Protein AF-A0A7S2DP46-F1 (afdb_monomer_lite)

Sequence (167 aa):
AWYLGRAADLCGMLDPIMPDFCGFKPWGLHAGSLLRAPLMNPMEVLGEEALTPEDIADGAVEQHLDFIQRRRLALLYPIDSRGSTVRLFPREDLALPAETLSLQPDELLIFRHDVISFGYQPSSSSDLMLQTWILDQPQQLKLESLEGGQGALEALIGGAPIPRHKD

pLDDT: mean 85.49, std 12.77, range [54.69, 98.44]

Organism: NCBI:txid327968

Structure (mmCIF, N/CA/C/O backbone):
data_AF-A0A7S2DP46-F1
#
_entry.id   AF-A0A7S2DP46-F1
#
loop_
_atom_site.group_PDB
_atom_site.id
_atom_site.type_symbol
_atom_site.label_atom_id
_atom_site.label_alt_id
_atom_site.label_comp_id
_atom_site.label_asym_id
_atom_site.label_entity_id
_atom_site.label_seq_id
_atom_site.pdbx_PDB_ins_code
_atom_site.Cartn_x
_atom_site.Cartn_y
_atom_site.Cartn_z
_atom_site.occupancy
_atom_site.B_iso_or_equiv
_atom_site.auth_seq_id
_atom_site.auth_comp_id
_atom_site.auth_asym_id
_atom_site.auth_atom_id
_atom_site.pdbx_PDB_model_num
ATOM 1 N N . ALA A 1 1 ? -10.532 -3.332 -15.083 1.00 57.75 1 ALA A N 1
ATOM 2 C CA . ALA A 1 1 ? -11.638 -4.095 -14.460 1.00 57.75 1 ALA A CA 1
ATOM 3 C C . ALA A 1 1 ? -11.241 -5.540 -14.142 1.00 57.75 1 ALA A C 1
ATOM 5 O O . ALA A 1 1 ? -11.353 -5.932 -12.993 1.00 57.75 1 ALA A O 1
ATOM 6 N N . TRP A 1 2 ? -10.724 -6.316 -15.104 1.00 62.31 2 TRP A N 1
ATOM 7 C CA . TRP A 1 2 ? -10.412 -7.742 -14.901 1.00 62.31 2 TRP A CA 1
ATOM 8 C C . TRP A 1 2 ? -9.375 -8.040 -13.798 1.00 62.31 2 TRP A C 1
ATOM 10 O O . TRP A 1 2 ? -9.597 -8.923 -12.976 1.00 62.31 2 TRP A O 1
ATOM 20 N N . TYR A 1 3 ? -8.296 -7.254 -13.708 1.00 64.50 3 TYR A N 1
ATOM 21 C CA . TYR A 1 3 ? -7.257 -7.436 -12.682 1.00 64.50 3 TYR A CA 1
ATOM 22 C C . TYR A 1 3 ? -7.757 -7.239 -11.241 1.00 64.50 3 TYR A C 1
ATOM 24 O O . TYR A 1 3 ? -7.293 -7.922 -10.334 1.00 64.50 3 TYR A O 1
ATOM 32 N N . LEU A 1 4 ? -8.743 -6.358 -11.029 1.00 63.75 4 LEU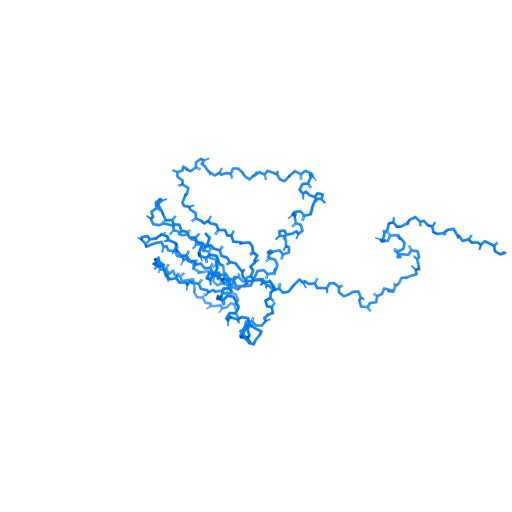 A N 1
ATOM 33 C CA . LEU A 1 4 ? -9.333 -6.131 -9.704 1.00 63.75 4 LEU A CA 1
ATOM 34 C C . LEU A 1 4 ? -10.159 -7.336 -9.235 1.00 63.75 4 LEU A C 1
ATOM 36 O O . LEU A 1 4 ? -10.117 -7.672 -8.060 1.00 63.75 4 LEU A O 1
ATOM 40 N N . GLY A 1 5 ? -10.858 -8.019 -10.151 1.00 71.12 5 GLY A N 1
ATOM 41 C CA . GLY A 1 5 ? -11.593 -9.246 -9.824 1.00 71.12 5 GLY A CA 1
ATOM 42 C C . GLY A 1 5 ? -10.662 -10.362 -9.347 1.00 71.12 5 GLY A C 1
ATOM 43 O O . GLY A 1 5 ? -10.921 -10.985 -8.327 1.00 71.12 5 GLY A O 1
ATOM 44 N N . ARG A 1 6 ? -9.512 -10.535 -10.010 1.00 72.62 6 ARG A N 1
ATOM 45 C CA . ARG A 1 6 ? -8.508 -11.530 -9.599 1.00 72.62 6 ARG A CA 1
ATOM 46 C C . ARG A 1 6 ? -7.862 -11.221 -8.254 1.00 72.62 6 ARG A C 1
ATOM 48 O O . ARG A 1 6 ? -7.578 -12.143 -7.496 1.00 72.62 6 ARG A O 1
ATOM 55 N N . ALA A 1 7 ? -7.634 -9.942 -7.953 1.00 71.31 7 ALA A N 1
ATOM 56 C CA . ALA A 1 7 ? -7.184 -9.550 -6.625 1.00 71.31 7 ALA A CA 1
ATOM 57 C C . ALA A 1 7 ? -8.223 -9.953 -5.562 1.00 71.31 7 ALA A C 1
ATOM 59 O O . ALA A 1 7 ? -7.832 -10.434 -4.502 1.00 71.31 7 ALA A O 1
ATOM 60 N N . ALA A 1 8 ? -9.522 -9.813 -5.852 1.00 76.44 8 ALA A N 1
ATOM 61 C CA . ALA A 1 8 ? -10.608 -10.177 -4.932 1.00 76.44 8 ALA A CA 1
ATOM 62 C C . ALA A 1 8 ? -10.675 -11.667 -4.676 1.00 76.44 8 ALA A C 1
ATOM 64 O O . ALA A 1 8 ? -10.762 -12.089 -3.522 1.00 76.44 8 ALA A O 1
ATOM 65 N N . ASP A 1 9 ? -10.569 -12.446 -5.746 1.00 84.38 9 ASP A N 1
ATOM 66 C CA . ASP A 1 9 ? -10.533 -13.898 -5.660 1.00 84.38 9 ASP A CA 1
ATOM 67 C C . ASP A 1 9 ? -9.346 -14.346 -4.803 1.00 84.38 9 ASP A C 1
ATOM 69 O O . ASP A 1 9 ? -9.509 -15.159 -3.897 1.00 84.38 9 ASP A O 1
ATOM 73 N N . LEU A 1 10 ? -8.166 -13.750 -5.012 1.00 82.44 10 LEU A N 1
ATOM 74 C CA . LEU A 1 10 ? -6.995 -14.044 -4.195 1.00 82.44 10 LEU A CA 1
ATOM 75 C C . LEU A 1 10 ? -7.197 -13.660 -2.725 1.00 82.44 10 LEU A C 1
ATOM 77 O O . LEU A 1 10 ? -6.877 -14.462 -1.852 1.00 82.44 10 LEU A O 1
ATOM 81 N N . CYS A 1 11 ? -7.728 -12.471 -2.428 1.00 82.19 11 CYS A N 1
ATOM 82 C CA . CYS A 1 11 ? -8.039 -12.079 -1.051 1.00 82.19 11 CYS A CA 1
ATOM 83 C C . CYS A 1 11 ? -8.987 -13.088 -0.392 1.00 82.19 11 CYS A C 1
ATOM 85 O O . CYS A 1 11 ? -8.736 -13.514 0.733 1.00 82.19 11 CYS A O 1
ATOM 87 N N . GLY A 1 12 ? -10.030 -13.521 -1.106 1.00 86.19 12 GLY A N 1
ATOM 88 C CA . GLY A 1 12 ? -10.956 -14.549 -0.630 1.00 86.19 12 GLY A CA 1
ATOM 89 C C . GLY A 1 12 ? -10.292 -15.913 -0.422 1.00 86.19 12 GLY A C 1
ATOM 90 O O . GLY A 1 12 ? -10.635 -16.625 0.519 1.00 86.19 12 GLY A O 1
ATOM 91 N N . MET A 1 13 ? -9.309 -16.271 -1.253 1.00 88.88 13 MET A N 1
ATOM 92 C CA . MET A 1 13 ? -8.516 -17.495 -1.082 1.00 88.88 13 MET A CA 1
ATOM 93 C C . MET A 1 13 ? -7.566 -17.425 0.120 1.00 88.88 13 MET A C 1
ATOM 95 O O . MET A 1 13 ? -7.304 -18.453 0.743 1.00 88.88 13 MET A O 1
ATOM 99 N N . LEU A 1 14 ? -7.037 -16.240 0.438 1.00 87.81 14 LEU A N 1
ATOM 100 C CA . LEU A 1 14 ? -6.121 -16.032 1.561 1.00 87.81 14 LEU A CA 1
ATOM 101 C C . LEU A 1 14 ? -6.856 -15.881 2.901 1.00 87.81 14 LEU A C 1
ATOM 103 O O . LEU A 1 14 ? -6.325 -16.313 3.921 1.00 87.81 14 LEU A O 1
ATOM 107 N N . ASP A 1 15 ? -8.074 -15.333 2.911 1.00 90.31 15 ASP A N 1
ATOM 108 C CA . ASP A 1 15 ? -8.877 -15.082 4.119 1.00 90.31 15 ASP A CA 1
ATOM 109 C C . ASP A 1 15 ? -8.826 -16.203 5.183 1.00 90.31 15 ASP A C 1
ATOM 111 O O . ASP A 1 15 ? -8.436 -15.919 6.320 1.00 90.31 15 ASP A O 1
ATOM 115 N N . PRO A 1 16 ? -9.089 -17.489 4.861 1.00 93.06 16 PRO A N 1
ATOM 116 C CA . PRO A 1 16 ? -9.124 -18.541 5.878 1.00 93.06 16 PRO A CA 1
ATOM 117 C C . PRO A 1 16 ? -7.771 -18.836 6.542 1.00 93.06 16 PRO A C 1
ATOM 119 O O . PRO A 1 16 ? -7.759 -19.382 7.641 1.00 93.06 16 PRO A O 1
ATOM 122 N N . ILE A 1 17 ? -6.642 -18.506 5.906 1.00 92.88 17 ILE A N 1
ATOM 123 C CA . ILE A 1 17 ? -5.298 -18.790 6.443 1.00 92.88 17 ILE A CA 1
ATOM 124 C C . ILE A 1 17 ? -4.652 -17.569 7.110 1.00 92.88 17 ILE A C 1
ATOM 126 O O . ILE A 1 17 ? -3.688 -17.704 7.863 1.00 92.88 17 ILE A O 1
ATOM 130 N N . MET A 1 18 ? -5.156 -16.363 6.847 1.00 92.19 18 MET A N 1
ATOM 131 C CA . MET A 1 18 ? -4.525 -15.123 7.305 1.00 92.19 18 MET A CA 1
ATOM 132 C C . MET A 1 18 ? -4.477 -14.950 8.829 1.00 92.19 18 MET A C 1
ATOM 134 O O . MET A 1 18 ? -3.420 -14.533 9.312 1.00 92.19 18 MET A O 1
ATOM 138 N N . PRO A 1 19 ? -5.522 -15.291 9.610 1.00 94.25 19 PRO A N 1
ATOM 139 C CA . PRO A 1 19 ? -5.457 -15.179 11.066 1.00 94.25 19 PRO A CA 1
ATOM 140 C C . PRO A 1 19 ? -4.307 -15.986 11.668 1.00 94.25 19 PRO A C 1
ATOM 142 O O . PRO A 1 19 ? -3.544 -15.454 12.473 1.00 94.25 19 PRO A O 1
ATOM 145 N N . ASP A 1 20 ? -4.134 -17.225 11.213 1.00 94.75 20 ASP A N 1
ATOM 146 C CA . ASP A 1 20 ? -3.152 -18.149 11.780 1.00 94.75 20 ASP A CA 1
ATOM 147 C C . ASP A 1 20 ? -1.723 -17.833 11.316 1.00 94.75 20 ASP A C 1
ATOM 149 O O . ASP A 1 20 ? -0.779 -17.928 12.099 1.00 94.75 20 ASP A O 1
ATOM 153 N N . PHE A 1 21 ? -1.546 -17.424 10.055 1.00 93.00 21 PHE A N 1
ATOM 154 C CA . PHE A 1 21 ? -0.215 -17.177 9.485 1.00 93.00 21 PHE A CA 1
ATOM 155 C C . PHE A 1 21 ? 0.268 -15.734 9.640 1.00 93.00 21 PHE A C 1
ATOM 157 O O . PHE A 1 21 ? 1.459 -15.494 9.838 1.00 93.00 21 PHE A O 1
ATOM 164 N N . CYS A 1 22 ? -0.627 -14.757 9.504 1.00 92.31 22 CYS A N 1
ATOM 165 C CA . CYS A 1 22 ? -0.274 -13.338 9.531 1.00 92.31 22 CYS A CA 1
ATOM 166 C C . CYS A 1 22 ? -0.614 -12.660 10.864 1.00 92.31 22 CYS A C 1
ATOM 168 O O . CYS A 1 22 ? -0.116 -11.560 11.116 1.00 92.31 22 CYS A O 1
ATOM 170 N N . GLY A 1 23 ? -1.414 -13.301 11.723 1.00 94.38 23 GLY A N 1
ATOM 171 C CA . GLY A 1 23 ? -1.773 -12.774 13.040 1.00 94.38 23 GLY A CA 1
ATOM 172 C C . GLY A 1 23 ? -2.781 -11.627 12.993 1.00 94.38 23 GLY A C 1
ATOM 173 O O . GLY A 1 23 ? -2.822 -10.819 13.917 1.00 94.38 23 GLY A O 1
ATOM 174 N N . PHE A 1 24 ? -3.564 -11.517 11.917 1.00 94.06 24 PHE A N 1
ATOM 175 C CA . PHE A 1 24 ? -4.614 -10.509 11.794 1.00 94.06 24 PHE A CA 1
ATOM 176 C C . PHE A 1 24 ? -5.808 -11.044 11.006 1.00 94.06 24 PHE A C 1
ATOM 178 O O . PHE A 1 24 ? -5.676 -11.988 10.224 1.00 94.06 24 PHE A O 1
ATOM 185 N N . LYS A 1 25 ? -6.978 -10.431 11.201 1.00 93.19 25 LYS A N 1
ATOM 186 C CA . LYS A 1 25 ? -8.205 -10.823 10.505 1.00 93.19 25 LYS A CA 1
ATOM 187 C C . LYS A 1 25 ? -8.501 -9.811 9.398 1.00 93.19 25 LYS A C 1
ATOM 189 O O . LYS A 1 25 ? -8.693 -8.634 9.707 1.00 93.19 25 LYS A O 1
ATOM 194 N N . PRO A 1 26 ? -8.542 -10.227 8.124 1.00 92.50 26 PRO A N 1
ATOM 195 C CA . PRO A 1 26 ? -8.758 -9.289 7.037 1.00 92.50 26 PRO A CA 1
ATOM 196 C C . PRO A 1 26 ? -10.157 -8.660 7.114 1.00 92.50 26 PRO A C 1
ATOM 198 O O . PRO A 1 26 ? -11.116 -9.250 7.625 1.00 92.50 26 PRO A O 1
ATOM 201 N N . TRP A 1 27 ? -10.271 -7.427 6.624 1.00 91.00 27 TRP A N 1
ATOM 202 C CA . TRP A 1 27 ? -11.516 -6.667 6.608 1.00 91.00 27 TRP A CA 1
ATOM 203 C C . TRP A 1 27 ? -11.875 -6.174 5.216 1.00 91.00 27 TRP A C 1
ATOM 205 O O . TRP A 1 27 ? -11.211 -5.298 4.658 1.00 91.00 27 TRP A O 1
ATOM 215 N N . GLY A 1 28 ? -12.999 -6.679 4.708 1.00 82.75 28 GLY A N 1
ATOM 216 C CA . GLY A 1 28 ? -13.459 -6.378 3.359 1.00 82.75 28 GLY A CA 1
ATOM 217 C C . GLY A 1 28 ? -12.585 -7.034 2.290 1.00 82.75 28 GLY A C 1
ATOM 218 O O . GLY A 1 28 ? -11.515 -7.568 2.567 1.00 82.75 28 GLY A O 1
ATOM 219 N N . LEU A 1 29 ? -13.074 -7.018 1.049 1.00 65.00 29 LEU A N 1
ATOM 220 C CA . LEU A 1 29 ? -12.374 -7.660 -0.064 1.00 65.00 29 LEU A CA 1
ATOM 221 C C . LEU A 1 29 ? -11.196 -6.810 -0.564 1.00 65.00 29 LEU A C 1
ATOM 223 O O . LEU A 1 29 ? -10.167 -7.382 -0.896 1.00 65.00 29 LEU A O 1
ATOM 227 N N . HIS A 1 30 ? -11.298 -5.471 -0.532 1.00 62.50 30 HIS A N 1
ATOM 228 C CA . HIS A 1 30 ? -10.219 -4.534 -0.882 1.00 62.50 30 HIS A CA 1
ATOM 229 C C . HIS A 1 30 ? -10.428 -3.163 -0.259 1.00 62.50 30 HIS A C 1
ATOM 231 O O . HIS A 1 30 ? -11.544 -2.644 -0.280 1.00 62.50 30 HIS A O 1
ATOM 237 N N . ALA A 1 31 ? -9.343 -2.512 0.151 1.00 63.53 31 ALA A N 1
ATOM 238 C CA . ALA A 1 31 ? -9.349 -1.070 0.342 1.00 63.53 31 ALA A CA 1
ATOM 239 C C . ALA A 1 31 ? -8.078 -0.451 -0.245 1.00 63.53 31 ALA A C 1
ATOM 241 O O . ALA A 1 31 ? -6.969 -0.924 -0.002 1.00 63.53 31 ALA A O 1
ATOM 242 N N . GLY A 1 32 ? -8.272 0.611 -1.031 1.00 75.44 32 GLY A N 1
ATOM 243 C CA . GLY A 1 32 ? -7.199 1.468 -1.531 1.00 75.44 32 GLY A CA 1
ATOM 244 C C . GLY A 1 32 ? -6.321 0.830 -2.603 1.00 75.44 32 GLY A C 1
ATOM 245 O O . GLY A 1 32 ? -5.128 0.693 -2.393 1.00 75.44 32 GLY A O 1
ATOM 246 N N . SER A 1 33 ? -6.860 0.449 -3.765 1.00 88.25 33 SER A N 1
ATOM 247 C CA . SER A 1 33 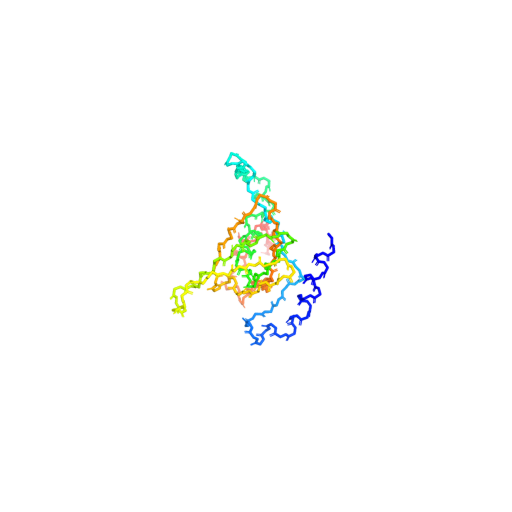? -5.979 0.072 -4.884 1.00 88.25 33 SER A CA 1
ATOM 248 C C . SER A 1 33 ? -5.403 1.322 -5.548 1.00 88.25 33 SER A C 1
ATOM 250 O O . SER A 1 33 ? -6.147 2.250 -5.855 1.00 88.25 33 SER A O 1
ATOM 252 N N . LEU A 1 34 ? -4.096 1.331 -5.794 1.00 92.00 34 LEU A N 1
ATOM 253 C CA . LEU A 1 34 ? -3.391 2.407 -6.482 1.00 92.00 34 LEU A CA 1
ATOM 254 C C . LEU A 1 34 ? -2.740 1.885 -7.755 1.00 92.00 34 LEU A C 1
ATOM 256 O O . LEU A 1 34 ? -2.216 0.772 -7.801 1.00 92.00 34 LEU A O 1
ATOM 260 N N . LEU A 1 35 ? -2.733 2.728 -8.779 1.00 92.75 35 LEU A N 1
ATOM 261 C CA . LEU A 1 35 ? -1.983 2.494 -10.000 1.00 92.75 35 LEU A CA 1
ATOM 262 C C . LEU A 1 35 ? -0.691 3.305 -9.931 1.00 92.75 35 LEU A C 1
ATOM 264 O O . LEU A 1 35 ? -0.734 4.525 -9.778 1.00 92.75 35 LEU A O 1
ATOM 268 N N . ARG A 1 36 ? 0.457 2.636 -10.026 1.00 92.81 36 ARG A N 1
ATOM 269 C CA . ARG A 1 36 ? 1.764 3.290 -10.116 1.00 92.81 36 ARG A CA 1
ATOM 270 C C . ARG A 1 36 ? 2.214 3.323 -11.563 1.00 92.81 36 ARG A C 1
ATOM 272 O O . ARG A 1 36 ? 2.359 2.271 -12.180 1.00 92.81 36 ARG A O 1
ATOM 279 N N . ALA A 1 37 ? 2.479 4.527 -12.050 1.00 92.56 37 ALA A N 1
ATOM 280 C CA . ALA A 1 37 ? 3.102 4.783 -13.336 1.00 92.56 37 ALA A CA 1
ATOM 281 C C . ALA A 1 37 ? 4.316 5.713 -13.134 1.00 92.56 37 ALA A C 1
ATOM 283 O O . ALA A 1 37 ? 4.312 6.529 -12.207 1.00 92.56 37 ALA A O 1
ATOM 284 N N . PRO A 1 38 ? 5.366 5.587 -13.959 1.00 90.62 38 PRO A N 1
ATOM 285 C CA . PRO A 1 38 ? 6.447 6.552 -14.048 1.00 90.62 38 PRO A CA 1
ATOM 286 C C . PRO A 1 38 ? 5.901 7.948 -14.326 1.00 90.62 38 PRO A C 1
ATOM 288 O O . PRO A 1 38 ? 4.970 8.116 -15.113 1.00 90.62 38 PRO A O 1
ATOM 291 N N . LEU A 1 39 ? 6.525 8.954 -13.720 1.00 86.12 39 LEU A N 1
ATOM 292 C CA . LEU A 1 39 ? 6.281 10.340 -14.100 1.00 86.12 39 LEU A CA 1
ATOM 293 C C . LEU A 1 39 ? 6.813 10.549 -15.522 1.00 86.12 39 LEU A C 1
ATOM 295 O O . LEU A 1 39 ? 7.975 10.233 -15.793 1.00 86.12 39 LEU A O 1
ATOM 299 N N . MET A 1 40 ? 5.984 11.080 -16.423 1.00 83.81 40 MET A N 1
ATOM 300 C CA . MET A 1 40 ? 6.421 11.398 -17.789 1.00 83.81 40 MET A CA 1
ATOM 301 C C . MET A 1 40 ? 7.240 12.689 -17.798 1.00 83.81 40 MET A C 1
ATOM 303 O O . MET A 1 40 ? 8.149 12.852 -18.614 1.00 83.81 40 MET A O 1
ATOM 307 N N . ASN A 1 41 ? 6.962 13.583 -16.849 1.00 81.44 41 ASN A N 1
ATOM 308 C CA . ASN A 1 41 ? 7.712 14.806 -16.624 1.00 81.44 41 ASN A CA 1
ATOM 309 C C . ASN A 1 41 ? 8.042 14.960 -15.124 1.00 81.44 41 ASN A C 1
ATOM 311 O O . ASN A 1 41 ? 7.147 14.853 -14.293 1.00 81.44 41 ASN A O 1
ATOM 315 N N . PRO A 1 42 ? 9.287 15.280 -14.729 1.00 73.06 42 PRO A N 1
ATOM 316 C CA . PRO A 1 42 ? 9.613 15.600 -13.335 1.00 73.06 42 PRO A CA 1
ATOM 317 C C . PRO A 1 42 ? 8.806 16.771 -12.752 1.00 73.06 42 PRO A C 1
ATOM 319 O O . PRO A 1 42 ? 8.702 16.894 -11.538 1.00 73.06 42 PRO A O 1
ATOM 322 N N . MET A 1 43 ? 8.238 17.635 -13.600 1.00 72.69 43 MET A N 1
ATOM 323 C CA . MET A 1 43 ? 7.309 18.690 -13.185 1.00 72.69 43 MET A CA 1
ATOM 324 C C . MET A 1 43 ? 5.856 18.217 -13.020 1.00 72.69 43 MET A C 1
ATOM 326 O O . MET A 1 43 ? 5.065 18.947 -12.435 1.00 72.69 43 MET A O 1
ATOM 330 N N . GLU A 1 44 ? 5.497 17.019 -13.495 1.00 69.69 44 GLU A N 1
ATOM 331 C CA . GLU A 1 44 ? 4.211 16.353 -13.209 1.00 69.69 44 GLU A CA 1
ATOM 332 C C . GLU A 1 44 ? 4.190 15.718 -11.817 1.00 69.69 44 GLU A C 1
ATOM 334 O O . GLU A 1 44 ? 3.349 14.861 -11.546 1.00 69.69 44 GLU A O 1
ATOM 339 N N . VAL A 1 45 ? 5.085 16.113 -10.904 1.00 66.62 45 VAL A N 1
ATOM 340 C CA . VAL A 1 45 ? 4.785 15.934 -9.485 1.00 66.62 45 VAL A CA 1
ATOM 341 C C . VAL A 1 45 ? 3.486 16.694 -9.265 1.00 66.62 45 VAL A C 1
ATOM 343 O O . VAL A 1 45 ? 3.495 17.919 -9.159 1.00 66.62 45 VAL A O 1
ATOM 346 N N . LEU A 1 46 ? 2.369 15.960 -9.322 1.00 61.53 46 LEU A N 1
ATOM 347 C CA . LEU A 1 46 ? 1.049 16.440 -8.969 1.00 61.53 46 LEU A CA 1
ATOM 348 C C . LEU A 1 46 ? 1.267 17.089 -7.615 1.00 61.53 46 LEU A C 1
ATOM 350 O O . LEU A 1 46 ? 1.648 16.402 -6.664 1.00 61.53 46 LEU A O 1
ATOM 354 N N . GLY A 1 47 ? 1.184 18.420 -7.581 1.00 61.91 47 GLY A N 1
ATOM 355 C CA . GLY A 1 47 ? 1.295 19.141 -6.328 1.00 61.91 47 GLY A CA 1
ATOM 356 C C . GLY A 1 47 ? 0.315 18.482 -5.378 1.00 61.91 47 GLY A C 1
ATOM 357 O O . GLY A 1 47 ? -0.797 18.163 -5.799 1.00 61.91 47 GLY A O 1
ATOM 358 N N . GLU A 1 48 ? 0.755 18.192 -4.156 1.00 71.94 48 GLU A N 1
ATOM 359 C CA . GLU A 1 48 ? -0.149 17.711 -3.120 1.00 71.94 48 GLU A CA 1
ATOM 360 C C . GLU A 1 48 ? -1.321 18.693 -3.084 1.00 71.94 48 GLU A C 1
ATOM 362 O O . GLU A 1 48 ? -1.147 19.857 -2.711 1.00 71.94 48 GLU A O 1
ATOM 367 N N . GLU A 1 49 ? -2.484 18.276 -3.593 1.00 80.75 49 GLU A N 1
ATOM 368 C CA . GLU A 1 49 ? -3.680 19.093 -3.488 1.00 80.75 49 GLU A CA 1
ATOM 369 C C . GLU A 1 49 ? -3.926 19.246 -1.994 1.00 80.75 49 GLU A C 1
ATOM 371 O O . GLU A 1 49 ? -4.092 18.264 -1.265 1.00 80.75 49 GLU A O 1
ATOM 376 N N . ALA A 1 50 ? -3.813 20.483 -1.515 1.00 86.62 50 ALA A N 1
ATOM 377 C CA . ALA A 1 50 ? -3.982 20.760 -0.106 1.00 86.62 50 ALA A CA 1
ATOM 378 C C . ALA A 1 50 ? -5.396 20.341 0.301 1.00 86.62 50 ALA A C 1
ATOM 380 O O . ALA A 1 50 ? -6.360 20.687 -0.383 1.00 86.62 50 ALA A O 1
ATOM 381 N N . LEU A 1 51 ? -5.503 19.631 1.426 1.00 90.69 51 LEU A N 1
ATOM 382 C CA . LEU A 1 51 ? -6.794 19.263 1.997 1.00 90.69 51 LEU A CA 1
ATOM 383 C C . LEU A 1 51 ? -7.656 20.513 2.160 1.00 90.69 51 LEU A C 1
ATOM 385 O O . LEU A 1 51 ? -7.236 21.505 2.771 1.00 90.69 51 LEU A O 1
ATOM 389 N N . THR A 1 52 ? -8.865 20.461 1.619 1.00 95.00 52 THR A N 1
ATOM 390 C CA . THR A 1 52 ? -9.843 21.524 1.803 1.00 95.00 52 THR A CA 1
ATOM 391 C C . THR A 1 52 ? -10.490 21.401 3.189 1.00 95.00 52 THR A C 1
ATOM 393 O O . THR A 1 52 ? -10.492 20.327 3.795 1.00 95.00 52 THR A O 1
ATOM 396 N N . PRO A 1 53 ? -11.076 22.483 3.732 1.00 95.31 53 PRO A N 1
ATOM 397 C CA . PRO A 1 53 ? -11.858 22.393 4.963 1.00 95.31 53 PRO A CA 1
ATOM 398 C C . PRO A 1 53 ? -13.031 21.403 4.875 1.00 95.31 53 PRO A C 1
ATOM 400 O O . PRO A 1 53 ? -13.429 20.858 5.900 1.00 95.31 53 PRO A O 1
ATOM 403 N N . GLU A 1 54 ? -13.570 21.177 3.672 1.00 96.56 54 GLU A N 1
ATOM 404 C CA . GLU A 1 54 ? -14.629 20.195 3.410 1.00 96.56 54 GLU A CA 1
ATOM 405 C C . GLU A 1 54 ? -14.096 18.766 3.563 1.00 96.56 54 GLU A C 1
ATOM 407 O O . GLU A 1 54 ? -14.673 17.999 4.324 1.00 96.56 54 GLU A O 1
ATOM 412 N N . ASP A 1 55 ? -12.922 18.452 2.999 1.00 94.44 55 ASP A N 1
ATOM 413 C CA . ASP A 1 55 ? -12.276 17.137 3.174 1.00 94.44 55 ASP A CA 1
ATOM 414 C C . ASP A 1 55 ? -12.015 16.815 4.652 1.00 94.44 55 ASP A C 1
ATOM 416 O O . ASP A 1 55 ? -12.151 15.674 5.099 1.00 94.44 55 ASP A O 1
ATOM 420 N N . ILE A 1 56 ? -11.625 17.832 5.428 1.00 94.25 56 ILE A N 1
ATOM 421 C CA . ILE A 1 56 ? -11.404 17.693 6.870 1.00 94.25 56 ILE A CA 1
ATOM 422 C C . ILE A 1 56 ? -12.735 17.439 7.586 1.00 94.25 56 ILE A C 1
ATOM 424 O O . ILE A 1 56 ? -12.802 16.559 8.441 1.00 94.25 56 ILE A O 1
ATOM 428 N N . ALA A 1 57 ? -13.793 18.178 7.242 1.00 94.00 57 ALA A N 1
ATOM 429 C CA . ALA A 1 57 ? -15.121 17.975 7.821 1.00 94.00 57 ALA A CA 1
ATOM 430 C C . ALA A 1 57 ? -15.700 16.587 7.486 1.00 94.00 57 ALA A C 1
ATOM 432 O O . ALA A 1 57 ? -16.349 15.977 8.336 1.00 94.00 57 ALA A O 1
ATOM 433 N N . ASP A 1 58 ? -15.396 16.068 6.295 1.00 95.50 58 ASP A N 1
ATOM 434 C CA . ASP A 1 58 ? -15.773 14.728 5.829 1.00 95.50 58 ASP A CA 1
ATOM 435 C C . ASP A 1 58 ? -14.884 13.608 6.407 1.00 95.50 58 ASP A C 1
ATOM 437 O O . ASP A 1 58 ? -15.104 12.414 6.163 1.00 95.50 58 ASP A O 1
ATOM 441 N N . GLY A 1 59 ? -13.881 13.969 7.210 1.00 93.50 59 GLY A N 1
ATOM 442 C CA . GLY A 1 59 ? -13.017 13.035 7.921 1.00 93.50 59 GLY A CA 1
ATOM 443 C C . GLY A 1 59 ? -11.977 12.343 7.037 1.00 93.50 59 GLY A C 1
ATOM 444 O O . GLY A 1 59 ? -11.585 11.205 7.313 1.00 93.50 59 GLY A O 1
ATOM 445 N N . ALA A 1 60 ? -11.537 12.973 5.942 1.00 91.38 60 ALA A N 1
ATOM 446 C CA . ALA A 1 60 ? -10.547 12.396 5.026 1.00 91.38 60 ALA A CA 1
ATOM 447 C C . ALA A 1 60 ? -9.218 12.063 5.732 1.00 91.38 60 ALA A C 1
ATOM 449 O O . ALA A 1 60 ? -8.565 11.065 5.411 1.00 91.38 60 ALA A O 1
ATOM 450 N N . VAL A 1 61 ? -8.835 12.867 6.730 1.00 90.88 61 VAL A N 1
ATOM 451 C CA . VAL A 1 61 ? -7.627 12.647 7.539 1.00 90.88 61 VAL A CA 1
ATOM 452 C C . VAL A 1 61 ? -7.766 11.375 8.371 1.00 90.88 61 VAL A C 1
ATOM 454 O O . VAL A 1 61 ? -6.878 10.523 8.353 1.00 90.88 61 VAL A O 1
ATOM 457 N N . GLU A 1 62 ? -8.888 11.211 9.064 1.00 92.06 62 GLU A N 1
ATOM 458 C CA . GLU A 1 62 ? -9.201 10.048 9.890 1.00 92.06 62 GLU A CA 1
ATOM 459 C C . GLU A 1 62 ? -9.250 8.780 9.041 1.00 92.06 62 GLU A C 1
ATOM 461 O O . GLU A 1 62 ? -8.653 7.771 9.414 1.00 92.06 62 GLU A O 1
ATOM 466 N N . GLN A 1 63 ? -9.886 8.843 7.868 1.00 90.69 63 GLN A N 1
ATOM 467 C CA . GLN A 1 63 ? -9.928 7.731 6.916 1.00 90.69 63 GLN A CA 1
ATOM 468 C C . GLN A 1 63 ? -8.522 7.344 6.433 1.00 90.69 63 GLN A C 1
ATOM 470 O O . GLN A 1 63 ? -8.192 6.158 6.351 1.00 90.69 63 GLN A O 1
ATOM 475 N N . HIS A 1 64 ? -7.666 8.329 6.144 1.00 90.19 64 HIS A N 1
ATOM 476 C CA . HIS A 1 64 ? -6.287 8.079 5.733 1.00 90.19 64 HIS A CA 1
ATOM 477 C C . HIS A 1 64 ? -5.441 7.469 6.861 1.00 90.19 64 HIS A C 1
ATOM 479 O O . HIS A 1 64 ? -4.693 6.513 6.633 1.00 90.19 64 HIS A O 1
ATOM 485 N N . LEU A 1 65 ? -5.573 7.985 8.085 1.00 91.06 65 LEU A N 1
ATOM 486 C CA . LEU A 1 65 ? -4.890 7.448 9.261 1.00 91.06 65 LEU A CA 1
ATOM 487 C C . LEU A 1 65 ? -5.354 6.022 9.576 1.00 91.06 65 LEU A C 1
ATOM 489 O O . LEU A 1 65 ? -4.510 5.155 9.812 1.00 91.06 65 LEU A O 1
ATOM 493 N N . ASP A 1 66 ? -6.660 5.757 9.519 1.00 91.50 66 ASP A N 1
ATOM 494 C CA . ASP A 1 66 ? -7.237 4.420 9.696 1.00 91.50 66 ASP A CA 1
ATOM 495 C C . ASP A 1 66 ? -6.674 3.440 8.655 1.00 91.50 66 ASP A C 1
ATOM 497 O O . ASP A 1 66 ? -6.191 2.358 9.000 1.00 91.50 66 ASP A O 1
ATOM 501 N N . PHE A 1 67 ? -6.606 3.856 7.387 1.00 92.19 67 PHE A N 1
ATOM 502 C CA . PHE A 1 67 ? -5.969 3.078 6.325 1.00 92.19 67 PHE A CA 1
ATOM 503 C C . PHE A 1 67 ? -4.488 2.776 6.619 1.00 92.19 67 PHE A C 1
ATOM 505 O O . PHE A 1 67 ? -4.059 1.622 6.502 1.00 92.19 67 PHE A O 1
ATOM 512 N N . ILE A 1 68 ? -3.696 3.776 7.030 1.00 92.19 68 ILE A N 1
ATOM 513 C CA . ILE A 1 68 ? -2.273 3.587 7.363 1.00 92.19 68 ILE A CA 1
ATOM 514 C C . ILE A 1 68 ? -2.095 2.601 8.519 1.00 92.19 68 ILE A C 1
ATOM 516 O O . ILE A 1 68 ? -1.185 1.771 8.468 1.00 92.19 68 ILE A O 1
ATOM 520 N N . GLN A 1 69 ? -2.932 2.688 9.552 1.00 92.94 69 GLN A N 1
ATOM 521 C CA . GLN A 1 69 ? -2.825 1.843 10.743 1.00 92.94 69 GLN A CA 1
ATOM 522 C C . GLN A 1 69 ? -3.243 0.395 10.475 1.00 92.94 69 GLN A C 1
ATOM 524 O O . GLN A 1 69 ? -2.714 -0.536 11.097 1.00 92.94 69 GLN A O 1
ATOM 529 N N . ARG A 1 70 ? -4.188 0.200 9.550 1.00 94.25 70 ARG A N 1
ATOM 530 C CA . ARG A 1 70 ? -4.801 -1.102 9.277 1.00 94.25 70 ARG A CA 1
ATOM 531 C C . ARG A 1 70 ? -4.194 -1.843 8.102 1.00 94.25 70 ARG A C 1
ATOM 533 O O . ARG A 1 70 ? -4.437 -3.038 7.993 1.00 94.25 70 ARG A O 1
ATOM 540 N N . ARG A 1 71 ? -3.423 -1.212 7.215 1.00 94.25 71 ARG A N 1
ATOM 541 C CA . ARG A 1 71 ? -2.780 -1.936 6.103 1.00 94.25 71 ARG A CA 1
ATOM 542 C C . ARG A 1 71 ? -1.754 -2.942 6.633 1.00 94.25 71 ARG A C 1
ATOM 544 O O . ARG A 1 71 ? -0.805 -2.568 7.320 1.00 94.25 71 ARG A O 1
ATOM 551 N N . ARG A 1 72 ? -1.949 -4.226 6.323 1.00 94.94 72 ARG A N 1
ATOM 552 C CA . ARG A 1 72 ? -1.093 -5.321 6.812 1.00 94.94 72 ARG A CA 1
ATOM 553 C C . ARG A 1 72 ? -0.327 -5.990 5.687 1.00 94.94 72 ARG A C 1
ATOM 555 O O . ARG A 1 72 ? 0.895 -6.037 5.743 1.00 94.94 72 ARG A O 1
ATOM 562 N N . LEU A 1 73 ? -1.013 -6.459 4.645 1.00 94.75 73 LEU A N 1
ATOM 563 C CA . LEU A 1 73 ? -0.363 -7.016 3.454 1.00 94.75 73 LEU A CA 1
ATOM 564 C C . LEU A 1 73 ? -0.390 -6.009 2.313 1.00 94.75 73 LEU A C 1
ATOM 566 O O . LEU A 1 73 ? -1.416 -5.372 2.085 1.00 94.75 73 LEU A O 1
ATOM 570 N N . ALA A 1 74 ? 0.722 -5.898 1.593 1.00 95.06 74 ALA A N 1
ATOM 571 C CA . ALA A 1 74 ? 0.795 -5.231 0.301 1.00 95.06 74 ALA A CA 1
ATOM 572 C C . ALA A 1 74 ? 0.927 -6.281 -0.802 1.00 95.06 74 ALA A C 1
ATOM 574 O O . ALA A 1 74 ? 1.686 -7.243 -0.671 1.00 95.06 74 ALA A O 1
ATOM 575 N N . LEU A 1 75 ? 0.174 -6.077 -1.877 1.00 94.62 75 LEU A N 1
ATOM 576 C CA . LEU A 1 75 ? 0.188 -6.888 -3.083 1.00 94.62 75 LEU A CA 1
ATOM 577 C C . LEU A 1 75 ? 0.606 -5.984 -4.241 1.00 94.62 75 LEU A C 1
ATOM 579 O O . LEU A 1 75 ? -0.046 -4.968 -4.503 1.00 94.62 75 LEU A O 1
ATOM 583 N N . LEU A 1 76 ? 1.690 -6.351 -4.915 1.00 95.19 76 LEU A N 1
ATOM 584 C CA . LEU A 1 76 ? 2.217 -5.649 -6.080 1.00 95.19 76 LEU A CA 1
ATOM 585 C C . LEU A 1 76 ? 2.116 -6.563 -7.298 1.00 95.19 76 LEU A C 1
ATOM 587 O O . LEU A 1 76 ? 2.682 -7.656 -7.304 1.00 95.19 76 LEU A O 1
ATOM 591 N N . TYR A 1 77 ? 1.391 -6.103 -8.313 1.00 94.12 77 TYR A N 1
ATOM 592 C CA . TYR A 1 77 ? 1.158 -6.827 -9.557 1.00 94.12 77 TYR A CA 1
ATOM 593 C C . TYR A 1 77 ? 1.565 -5.946 -10.749 1.00 94.12 77 TYR A C 1
ATOM 595 O O . TYR A 1 77 ? 0.869 -4.966 -11.049 1.00 94.12 77 TYR A O 1
ATOM 603 N N . PRO A 1 78 ? 2.693 -6.233 -11.420 1.00 94.88 78 PRO A N 1
ATOM 604 C CA . PRO A 1 78 ? 3.108 -5.515 -12.617 1.00 94.88 78 PRO A CA 1
ATOM 605 C C . PRO A 1 78 ? 2.155 -5.857 -13.766 1.00 94.88 78 PRO A C 1
ATOM 607 O O . PRO A 1 78 ? 2.061 -7.007 -14.187 1.00 94.88 78 PRO A O 1
ATOM 610 N N . ILE A 1 79 ? 1.438 -4.851 -14.266 1.00 93.94 79 ILE A N 1
ATOM 611 C CA . ILE A 1 79 ? 0.557 -4.984 -15.435 1.00 93.94 79 ILE A CA 1
ATOM 612 C C . ILE A 1 79 ? 1.396 -4.930 -16.714 1.00 93.94 79 ILE A C 1
ATOM 614 O O . ILE A 1 79 ? 1.197 -5.728 -17.625 1.00 93.94 79 ILE A O 1
ATOM 618 N N . ASP A 1 80 ? 2.327 -3.981 -16.772 1.00 92.50 80 ASP A N 1
ATOM 619 C CA . ASP A 1 80 ? 3.320 -3.850 -17.835 1.00 92.50 80 ASP A CA 1
ATOM 620 C C . ASP A 1 80 ? 4.653 -3.523 -17.161 1.00 92.50 80 ASP A C 1
ATOM 622 O O . ASP A 1 80 ? 4.740 -2.607 -16.351 1.00 92.50 80 ASP A O 1
ATOM 626 N N . SER A 1 81 ? 5.679 -4.326 -17.391 1.00 90.50 81 SER A N 1
ATOM 627 C CA . SER A 1 81 ? 6.989 -4.151 -16.763 1.00 90.50 81 SER A CA 1
ATOM 628 C C . SER A 1 81 ? 8.034 -4.773 -17.663 1.00 90.50 81 SER A C 1
ATOM 630 O O . SER A 1 81 ? 7.901 -5.926 -18.073 1.00 90.50 81 SER A O 1
ATOM 632 N N . ARG A 1 82 ? 9.104 -4.032 -17.954 1.00 88.25 82 ARG A N 1
ATOM 633 C CA . ARG A 1 82 ? 10.272 -4.554 -18.684 1.00 88.25 82 ARG A CA 1
ATOM 634 C C . ARG A 1 82 ? 11.492 -4.701 -17.782 1.00 88.25 82 ARG A C 1
ATOM 636 O O . ARG A 1 82 ? 12.612 -4.394 -18.182 1.00 88.25 82 ARG A O 1
ATOM 643 N N . GLY A 1 83 ? 11.259 -5.202 -16.570 1.00 87.19 83 GLY A N 1
ATOM 644 C CA . GLY A 1 83 ? 12.292 -5.368 -15.550 1.00 87.19 83 GLY A CA 1
ATOM 645 C C . GLY A 1 83 ? 12.278 -4.271 -14.491 1.00 87.19 83 GLY A C 1
ATOM 646 O O . GLY A 1 83 ? 13.340 -3.906 -13.986 1.00 87.19 83 GLY A O 1
ATOM 647 N N . SER A 1 84 ? 11.095 -3.756 -14.140 1.00 93.88 84 SER A N 1
ATOM 648 C CA . SER A 1 84 ? 10.951 -2.906 -12.957 1.00 93.88 84 SER A CA 1
ATOM 649 C C . SER A 1 84 ? 11.461 -3.633 -11.709 1.00 93.88 84 SER A C 1
ATOM 651 O O . SER A 1 84 ? 11.427 -4.868 -11.616 1.00 93.88 84 SER A O 1
ATOM 653 N N . THR A 1 85 ? 11.985 -2.867 -10.758 1.00 97.12 85 THR A N 1
ATOM 654 C CA . THR A 1 85 ? 12.531 -3.421 -9.521 1.00 97.12 85 THR A CA 1
ATOM 655 C C . THR A 1 85 ? 11.760 -2.927 -8.311 1.00 97.12 85 THR A C 1
ATOM 657 O O . THR A 1 85 ? 11.322 -1.776 -8.224 1.00 97.12 85 THR A O 1
ATOM 660 N N . VAL A 1 86 ? 11.591 -3.827 -7.349 1.00 97.62 86 VAL A N 1
ATOM 661 C CA . VAL A 1 86 ? 11.055 -3.527 -6.028 1.00 97.62 86 VAL A CA 1
ATOM 662 C C . VAL A 1 86 ? 12.143 -3.811 -5.013 1.00 97.62 86 VAL A C 1
ATOM 664 O O . VAL A 1 86 ? 12.624 -4.937 -4.894 1.00 97.62 86 VAL A O 1
ATOM 667 N N . ARG A 1 87 ? 12.527 -2.778 -4.270 1.00 98.25 87 ARG A N 1
ATOM 668 C CA . ARG A 1 87 ? 13.452 -2.904 -3.150 1.00 98.25 87 ARG A CA 1
ATOM 669 C C . ARG A 1 87 ? 12.664 -2.984 -1.855 1.00 98.25 87 ARG A C 1
ATOM 671 O O . ARG A 1 87 ? 11.882 -2.085 -1.561 1.00 98.25 87 ARG A O 1
ATOM 678 N N . LEU A 1 88 ? 12.869 -4.052 -1.100 1.00 98.44 88 LEU A N 1
ATOM 679 C CA . LEU A 1 88 ? 12.238 -4.316 0.184 1.00 98.44 88 LEU A CA 1
ATOM 680 C C . LEU A 1 88 ? 13.167 -3.875 1.316 1.00 98.44 88 LEU A C 1
ATOM 682 O O . LEU A 1 88 ? 14.363 -4.159 1.302 1.00 98.44 88 LEU A O 1
ATOM 686 N N . PHE A 1 89 ? 12.595 -3.195 2.302 1.00 98.19 89 PHE A N 1
ATOM 687 C CA . PHE A 1 89 ? 13.268 -2.664 3.481 1.00 98.19 89 PHE A CA 1
ATOM 688 C C . PHE A 1 89 ? 12.571 -3.216 4.730 1.00 98.19 89 PHE A C 1
ATOM 690 O O . PHE A 1 89 ? 11.580 -2.633 5.188 1.00 98.19 89 PHE A O 1
ATOM 697 N N . PRO A 1 90 ? 13.025 -4.363 5.263 1.00 98.00 90 PRO A N 1
ATOM 698 C CA . PRO A 1 90 ? 12.546 -4.864 6.546 1.00 98.00 90 PRO A CA 1
ATOM 699 C C . PRO A 1 90 ? 12.775 -3.834 7.655 1.00 98.00 90 PRO A C 1
ATOM 701 O O . PRO A 1 90 ? 13.740 -3.069 7.606 1.00 98.00 90 PRO A O 1
ATOM 704 N N . ARG A 1 91 ? 11.905 -3.817 8.667 1.00 96.12 91 ARG A N 1
ATOM 705 C CA . ARG A 1 91 ? 12.155 -3.033 9.882 1.00 96.12 91 ARG A CA 1
ATOM 706 C C . ARG A 1 91 ? 13.475 -3.451 10.537 1.00 96.12 91 ARG A C 1
ATOM 708 O O . ARG A 1 91 ? 13.861 -4.619 10.499 1.00 96.12 91 ARG A O 1
ATOM 715 N N . GLU A 1 92 ? 14.130 -2.492 11.187 1.00 94.88 92 GLU A N 1
ATOM 716 C CA . GLU A 1 92 ? 15.447 -2.678 11.812 1.00 94.88 92 GLU A CA 1
ATOM 717 C C . GLU A 1 92 ? 15.459 -3.781 12.885 1.00 94.88 92 GLU A C 1
ATOM 719 O O . GLU A 1 92 ? 16.459 -4.480 13.041 1.00 94.88 92 GLU A O 1
ATOM 724 N N . ASP A 1 93 ? 14.337 -3.994 13.580 1.00 96.06 93 ASP A N 1
ATOM 725 C CA . ASP A 1 93 ? 14.189 -5.004 14.634 1.00 96.06 93 ASP A CA 1
ATOM 726 C C . ASP A 1 93 ? 14.170 -6.452 14.122 1.00 96.06 93 ASP A C 1
ATOM 728 O O . ASP A 1 93 ? 14.380 -7.377 14.904 1.00 96.06 93 ASP A O 1
ATOM 732 N N . LEU A 1 94 ? 13.973 -6.668 12.818 1.00 94.38 94 LEU A N 1
ATOM 733 C CA . LEU A 1 94 ? 13.997 -8.004 12.218 1.00 94.38 94 LEU A CA 1
ATOM 734 C C . LEU A 1 94 ? 15.410 -8.496 11.882 1.00 94.38 94 LEU A C 1
ATOM 736 O O . LEU A 1 94 ? 15.575 -9.680 11.593 1.00 94.38 94 LEU A O 1
ATOM 740 N N . ALA A 1 95 ? 16.418 -7.613 11.889 1.00 95.00 95 ALA A N 1
ATOM 741 C CA . ALA A 1 95 ? 17.795 -7.925 11.490 1.00 95.00 95 ALA A CA 1
ATOM 742 C C . ALA A 1 95 ? 17.914 -8.622 10.111 1.00 95.00 95 ALA A C 1
ATOM 744 O O . ALA A 1 95 ? 18.845 -9.391 9.867 1.00 95.00 95 ALA A O 1
ATOM 745 N N . LEU A 1 96 ? 16.971 -8.351 9.202 1.00 95.94 96 LEU A N 1
ATOM 746 C CA . LEU A 1 96 ? 16.976 -8.852 7.828 1.00 95.94 96 LEU A CA 1
ATOM 747 C C . LEU A 1 96 ? 17.588 -7.805 6.883 1.00 95.94 96 LEU A C 1
ATOM 749 O O . LEU A 1 96 ? 17.315 -6.612 7.043 1.00 95.94 96 LEU A O 1
ATOM 753 N N . PRO A 1 97 ? 18.392 -8.215 5.887 1.00 96.81 97 PRO A N 1
ATOM 754 C CA . PRO A 1 97 ? 18.934 -7.286 4.906 1.00 96.81 97 PRO A CA 1
ATOM 755 C C . PRO A 1 97 ? 17.834 -6.746 3.983 1.00 96.81 97 PRO A C 1
ATOM 757 O O . PRO A 1 97 ? 16.807 -7.385 3.753 1.00 96.81 97 PRO A O 1
ATOM 760 N N . ALA A 1 98 ? 18.073 -5.560 3.422 1.00 97.62 98 ALA A N 1
ATOM 761 C CA . ALA A 1 98 ? 17.258 -5.058 2.325 1.00 97.62 98 ALA A CA 1
ATOM 762 C C . ALA A 1 98 ? 17.524 -5.886 1.061 1.00 97.62 98 ALA A C 1
ATOM 764 O O . ALA A 1 98 ? 18.679 -6.107 0.703 1.00 97.62 98 ALA A O 1
ATOM 765 N N . GLU A 1 99 ? 16.464 -6.265 0.355 1.00 97.69 99 GLU A N 1
ATOM 766 C CA . GLU A 1 99 ? 16.532 -7.116 -0.836 1.00 97.69 99 GLU A CA 1
ATOM 767 C C . GLU A 1 99 ? 15.941 -6.401 -2.046 1.00 97.69 99 G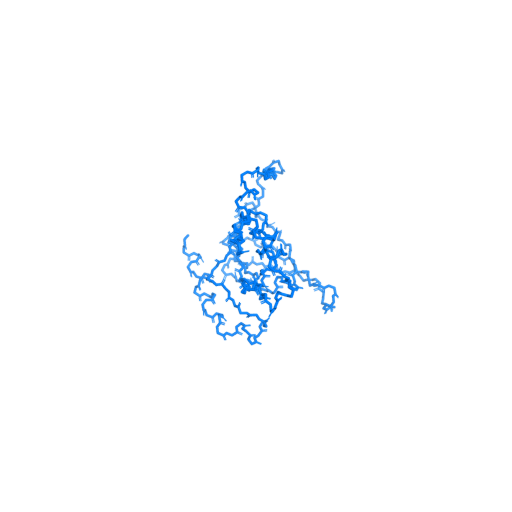LU A C 1
ATOM 769 O O . GLU A 1 99 ? 15.046 -5.568 -1.908 1.00 97.69 99 GLU A O 1
ATOM 774 N N . THR A 1 100 ? 16.446 -6.697 -3.242 1.00 98.06 100 THR A N 1
ATOM 775 C CA . THR A 1 100 ? 15.924 -6.124 -4.493 1.00 98.06 100 THR A CA 1
ATOM 776 C C . THR A 1 100 ? 15.435 -7.236 -5.398 1.00 98.06 100 THR A C 1
ATOM 778 O O . THR A 1 100 ? 16.192 -8.127 -5.767 1.00 98.06 100 THR A O 1
ATOM 781 N N . LEU A 1 101 ? 14.166 -7.155 -5.773 1.00 97.19 101 LEU A N 1
ATOM 782 C CA . LEU A 1 101 ? 13.496 -8.109 -6.642 1.00 97.19 101 LEU A CA 1
ATOM 783 C C . LEU A 1 101 ? 13.236 -7.443 -7.991 1.00 97.19 101 LEU A C 1
ATOM 785 O O . LEU A 1 101 ? 12.813 -6.288 -8.037 1.00 97.19 101 LEU A O 1
ATOM 789 N N . SER A 1 102 ? 13.478 -8.160 -9.086 1.00 96.38 102 SER A N 1
ATOM 790 C CA . SER A 1 102 ? 12.969 -7.762 -10.400 1.00 96.38 102 SER A CA 1
ATOM 791 C C . SER A 1 102 ? 11.611 -8.416 -10.587 1.00 96.38 102 SER A C 1
ATOM 793 O O . SER A 1 102 ? 11.510 -9.626 -10.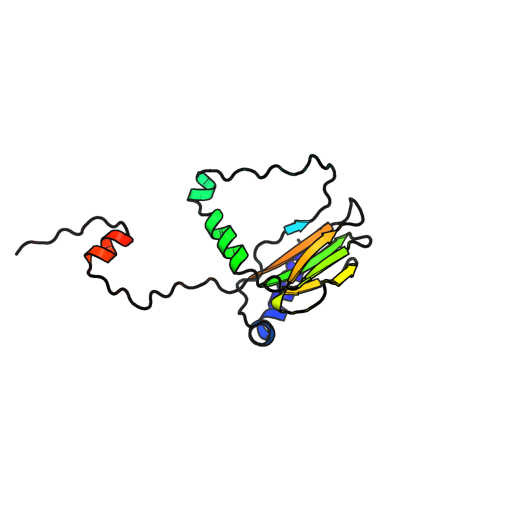403 1.00 96.38 102 SER A O 1
ATOM 795 N N . LEU A 1 103 ? 10.592 -7.621 -10.911 1.00 94.69 103 LEU A N 1
ATOM 796 C CA . LEU A 1 103 ? 9.240 -8.123 -11.130 1.00 94.69 103 LEU A CA 1
ATOM 797 C C . LEU A 1 103 ? 8.905 -8.127 -12.620 1.00 94.69 103 LEU A C 1
ATOM 799 O O . LEU A 1 103 ? 8.991 -7.098 -13.307 1.00 94.69 103 LEU A O 1
ATOM 803 N N . GLN A 1 104 ? 8.496 -9.291 -13.105 1.00 93.50 104 GLN A N 1
ATOM 804 C CA . GLN A 1 104 ? 8.010 -9.498 -14.463 1.00 93.50 104 GLN A CA 1
ATOM 805 C C . GLN A 1 104 ? 6.480 -9.378 -14.518 1.00 93.50 104 GLN A C 1
ATOM 807 O O . GLN A 1 104 ? 5.804 -9.554 -13.501 1.00 93.50 104 GLN A O 1
ATOM 812 N N . PRO A 1 105 ? 5.903 -9.073 -15.693 1.00 92.75 105 PRO A N 1
ATOM 813 C CA . PRO A 1 105 ? 4.461 -9.148 -15.884 1.00 92.75 105 PRO A CA 1
ATOM 814 C C . PRO A 1 105 ? 3.916 -10.513 -15.454 1.00 92.75 105 PRO A C 1
ATOM 816 O O . PRO A 1 105 ? 4.592 -11.530 -15.603 1.00 92.75 105 PRO A O 1
ATOM 819 N N . ASP A 1 106 ? 2.694 -10.519 -14.926 1.00 88.12 106 ASP A N 1
ATOM 820 C CA . ASP A 1 106 ? 2.014 -11.704 -14.383 1.00 88.12 106 ASP A CA 1
ATOM 821 C C . ASP A 1 106 ? 2.618 -12.314 -13.107 1.00 88.12 106 ASP A C 1
ATOM 823 O O . ASP A 1 106 ? 2.071 -13.285 -12.576 1.00 88.12 106 ASP A O 1
ATOM 827 N N . GLU A 1 107 ? 3.672 -11.721 -12.546 1.00 92.62 107 GLU A N 1
ATOM 828 C CA . GLU A 1 107 ? 4.132 -12.055 -11.201 1.00 92.62 107 GLU A CA 1
ATOM 829 C C . GLU A 1 107 ? 3.340 -11.289 -10.141 1.00 92.62 107 GLU A C 1
ATOM 831 O O . GLU A 1 107 ? 2.906 -10.152 -10.330 1.00 92.62 107 GLU A O 1
ATOM 836 N N . LEU A 1 108 ? 3.163 -11.918 -8.983 1.00 93.00 108 LEU A N 1
ATOM 837 C CA . LEU A 1 108 ? 2.540 -11.289 -7.832 1.00 93.00 108 LEU A CA 1
ATOM 838 C C . LEU A 1 108 ? 3.503 -11.320 -6.653 1.00 93.00 108 LEU A C 1
ATOM 840 O O . LEU A 1 108 ? 3.852 -12.390 -6.153 1.00 93.00 108 LEU A O 1
ATOM 844 N N . LEU A 1 109 ? 3.873 -10.138 -6.174 1.00 95.50 109 LEU A N 1
ATOM 845 C CA . LEU A 1 109 ? 4.651 -9.986 -4.955 1.00 95.50 109 LEU A CA 1
ATOM 846 C C . LEU A 1 109 ? 3.716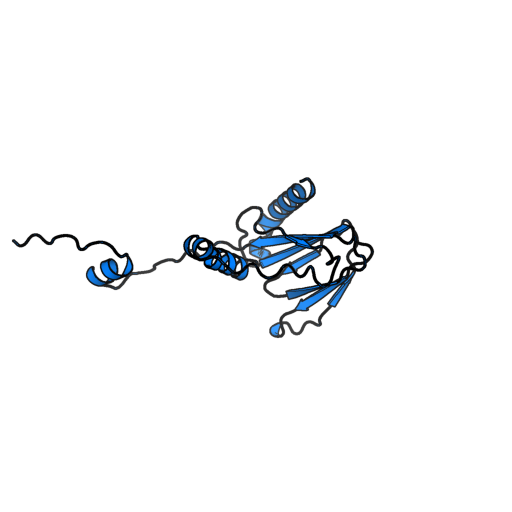 -9.660 -3.787 1.00 95.50 109 LEU A C 1
ATOM 848 O O . LEU A 1 109 ? 2.990 -8.667 -3.826 1.00 95.50 109 LEU A O 1
ATOM 852 N N . ILE A 1 110 ? 3.763 -10.485 -2.740 1.00 94.75 110 ILE A N 1
ATOM 853 C CA . ILE A 1 110 ? 2.995 -10.306 -1.503 1.00 94.75 110 ILE A CA 1
ATOM 854 C C . ILE A 1 110 ? 3.963 -10.226 -0.327 1.00 94.75 110 ILE A C 1
ATOM 856 O O . ILE A 1 110 ? 4.839 -11.079 -0.183 1.00 94.75 110 ILE A O 1
ATOM 860 N N . PHE A 1 111 ? 3.799 -9.225 0.533 1.00 96.12 111 PHE A N 1
ATOM 861 C CA . PHE A 1 111 ? 4.588 -9.091 1.758 1.00 96.12 111 PHE A CA 1
ATOM 862 C C . PHE A 1 111 ? 3.821 -8.340 2.848 1.00 96.12 111 PHE A C 1
ATOM 864 O O . PHE A 1 111 ? 2.838 -7.641 2.588 1.00 96.12 111 PHE A O 1
ATOM 871 N N . ARG A 1 112 ? 4.295 -8.473 4.091 1.00 95.88 112 ARG A N 1
ATOM 872 C CA . ARG A 1 112 ? 3.788 -7.732 5.250 1.00 95.88 112 ARG A CA 1
ATOM 873 C C . ARG A 1 112 ? 4.262 -6.283 5.222 1.00 95.88 112 ARG A C 1
ATOM 875 O O . ARG A 1 112 ? 5.378 -5.986 5.629 1.00 95.88 112 ARG A O 1
ATOM 882 N N . HIS A 1 113 ? 3.399 -5.386 4.757 1.00 95.62 113 HIS A N 1
ATOM 883 C CA . HIS A 1 113 ? 3.643 -3.942 4.679 1.00 95.62 113 HIS A CA 1
ATOM 884 C C . HIS A 1 113 ? 3.886 -3.309 6.054 1.00 95.62 113 HIS A C 1
ATOM 886 O O . HIS A 1 113 ? 4.582 -2.306 6.172 1.00 95.62 113 HIS A O 1
ATOM 892 N N . ASP A 1 114 ? 3.317 -3.890 7.108 1.00 95.12 114 ASP A N 1
ATOM 893 C CA . ASP A 1 114 ? 3.490 -3.414 8.480 1.00 95.12 114 ASP A CA 1
ATOM 894 C C . ASP A 1 114 ? 4.865 -3.754 9.085 1.00 95.12 114 ASP A C 1
ATOM 896 O O . ASP A 1 114 ? 5.260 -3.154 10.088 1.00 95.12 114 ASP A O 1
ATOM 900 N N . VAL A 1 115 ? 5.614 -4.676 8.465 1.00 96.69 115 VAL A N 1
ATOM 901 C CA . VAL A 1 115 ? 6.971 -5.050 8.902 1.00 96.69 115 VAL A CA 1
ATOM 902 C C . VAL A 1 115 ? 8.056 -4.867 7.837 1.00 96.69 115 VAL A C 1
ATOM 904 O O . VAL A 1 115 ? 9.241 -4.872 8.164 1.00 96.69 115 VAL A O 1
ATOM 907 N N . ILE A 1 116 ? 7.670 -4.676 6.576 1.00 97.69 116 ILE A N 1
ATOM 908 C CA . ILE A 1 116 ? 8.556 -4.452 5.434 1.00 97.69 116 ILE A CA 1
ATOM 909 C C . ILE A 1 116 ? 8.022 -3.255 4.647 1.00 97.69 116 ILE A C 1
ATOM 911 O O . ILE A 1 116 ? 6.920 -3.289 4.102 1.00 97.69 116 ILE A O 1
ATOM 915 N N . SER A 1 117 ? 8.828 -2.200 4.559 1.00 97.06 117 SER A N 1
ATOM 916 C CA . SER A 1 117 ? 8.596 -1.088 3.632 1.00 97.06 117 SER A CA 1
ATOM 917 C C . SER A 1 117 ? 9.168 -1.418 2.256 1.00 97.06 117 SER A C 1
ATOM 919 O O . SER A 1 117 ? 9.968 -2.340 2.114 1.00 97.06 117 SER A O 1
ATOM 921 N N . PHE A 1 118 ? 8.791 -0.669 1.222 1.00 97.62 118 PHE A N 1
ATOM 922 C CA . PHE A 1 118 ? 9.321 -0.909 -0.117 1.00 97.62 118 PHE A CA 1
ATOM 923 C C . PHE A 1 118 ? 9.507 0.378 -0.920 1.00 97.62 118 PHE A C 1
ATOM 925 O O . PHE A 1 118 ? 8.829 1.380 -0.690 1.00 97.62 118 PHE A O 1
ATOM 932 N N . GLY A 1 119 ? 10.414 0.314 -1.888 1.00 96.69 119 GLY A N 1
ATOM 933 C CA . GLY A 1 119 ? 10.576 1.288 -2.959 1.00 96.69 119 GLY A CA 1
ATOM 934 C C . GLY A 1 119 ? 10.353 0.610 -4.305 1.00 96.69 119 GLY A C 1
ATOM 935 O O . GLY A 1 119 ? 10.770 -0.528 -4.502 1.00 96.69 119 GLY A O 1
ATOM 936 N N . TYR A 1 120 ? 9.692 1.308 -5.223 1.00 95.88 120 TYR A N 1
ATOM 937 C CA . TYR A 1 120 ? 9.477 0.852 -6.594 1.00 95.88 120 TYR A CA 1
ATOM 938 C C . TYR A 1 120 ? 10.299 1.710 -7.549 1.00 95.88 120 TYR A C 1
ATOM 940 O O . TYR A 1 120 ? 10.226 2.938 -7.480 1.00 95.88 120 TYR A O 1
ATOM 948 N N . GLN A 1 121 ? 11.050 1.067 -8.437 1.00 95.62 121 GLN A N 1
ATOM 949 C CA . GLN A 1 121 ? 11.828 1.728 -9.471 1.00 95.62 121 GLN A CA 1
ATOM 950 C C . GLN A 1 121 ? 11.413 1.180 -10.842 1.00 95.62 121 GLN A C 1
ATOM 952 O O . GLN A 1 121 ? 11.751 0.040 -11.177 1.00 95.62 121 GLN A O 1
ATOM 957 N N . PRO A 1 122 ? 10.671 1.965 -11.644 1.00 95.00 122 PRO A N 1
ATOM 958 C CA . PRO A 1 122 ? 10.341 1.555 -12.997 1.00 95.00 122 PRO A CA 1
ATOM 959 C C . PRO A 1 122 ? 11.598 1.527 -13.875 1.00 95.00 122 PRO A C 1
ATOM 961 O O . PRO A 1 122 ? 12.521 2.326 -13.709 1.00 95.00 122 PRO A O 1
ATOM 964 N N . SER A 1 123 ? 11.604 0.603 -14.825 1.00 94.38 123 SER A N 1
ATOM 965 C CA . SER A 1 123 ? 12.630 0.418 -15.854 1.00 94.38 123 SER A CA 1
ATOM 966 C C . SER A 1 123 ? 12.327 1.184 -17.148 1.00 94.38 123 SER A C 1
ATOM 968 O O . SER A 1 123 ? 13.245 1.560 -17.876 1.00 94.38 123 SER A O 1
ATOM 970 N N . SER A 1 124 ? 11.045 1.438 -17.425 1.00 92.75 124 SER A N 1
ATOM 971 C CA . SER A 1 124 ? 10.540 2.116 -18.624 1.00 92.75 124 SER A CA 1
ATOM 972 C C . SER A 1 124 ? 9.453 3.124 -18.256 1.00 92.75 124 SER A C 1
ATOM 974 O O . SER A 1 124 ? 8.789 2.966 -17.236 1.00 92.75 124 SER A O 1
ATOM 976 N N . SER A 1 125 ? 9.217 4.128 -19.109 1.00 91.88 125 SER A N 1
ATOM 977 C CA . SER A 1 125 ? 8.093 5.071 -18.974 1.00 91.88 125 SER A CA 1
ATOM 978 C C . SER A 1 125 ? 6.724 4.407 -19.159 1.00 91.88 125 SER A C 1
ATOM 980 O O . SER A 1 125 ? 5.718 4.930 -18.695 1.00 91.88 125 SER A O 1
ATOM 982 N N . SER A 1 126 ? 6.683 3.248 -19.816 1.00 92.69 126 SER A N 1
ATOM 983 C CA . SER A 1 126 ? 5.469 2.446 -19.990 1.00 92.69 126 SER A CA 1
ATOM 984 C C . SER A 1 126 ? 5.174 1.507 -18.822 1.00 92.69 126 SER A C 1
ATOM 986 O O . SER A 1 126 ? 4.142 0.844 -18.849 1.00 92.69 126 SER A O 1
ATOM 988 N N . ASP A 1 127 ? 6.068 1.402 -17.834 1.00 94.38 127 ASP A N 1
ATOM 989 C CA . ASP A 1 127 ? 5.866 0.454 -16.743 1.00 94.38 127 ASP A CA 1
ATOM 990 C C . ASP A 1 127 ? 4.625 0.836 -15.926 1.00 94.38 127 ASP A C 1
ATOM 992 O O . ASP A 1 127 ? 4.392 1.995 -15.592 1.00 94.38 127 ASP A O 1
ATOM 996 N N . LEU A 1 128 ? 3.821 -0.154 -15.575 1.00 95.19 128 LEU A N 1
ATOM 997 C CA . LEU A 1 128 ? 2.560 0.015 -14.887 1.00 95.19 128 LEU A CA 1
ATOM 998 C C . LEU A 1 128 ? 2.420 -1.064 -13.824 1.00 95.19 128 LEU A C 1
ATOM 1000 O O . LEU A 1 128 ? 2.458 -2.256 -14.126 1.00 95.19 128 LEU A O 1
ATOM 1004 N N . MET A 1 129 ? 2.203 -0.654 -12.578 1.00 95.25 129 MET A N 1
ATOM 1005 C CA . MET A 1 129 ? 2.047 -1.580 -11.460 1.00 95.25 129 MET A CA 1
ATOM 1006 C C . MET A 1 129 ? 0.754 -1.301 -10.706 1.00 95.25 129 MET A C 1
ATOM 1008 O O . MET A 1 129 ? 0.495 -0.175 -10.278 1.00 95.25 129 MET A O 1
ATOM 1012 N N . LEU A 1 130 ? -0.050 -2.343 -10.514 1.00 94.31 130 LEU A N 1
ATOM 1013 C CA . LEU A 1 130 ? -1.179 -2.316 -9.600 1.00 94.31 130 LEU A CA 1
ATOM 1014 C C . LEU A 1 130 ? -0.676 -2.614 -8.191 1.00 94.31 130 LEU A C 1
ATOM 1016 O O . LEU A 1 130 ? -0.045 -3.640 -7.945 1.00 94.31 130 LEU A O 1
ATOM 1020 N N . GLN A 1 131 ? -0.987 -1.720 -7.266 1.00 94.56 131 GLN A N 1
ATOM 1021 C CA . GLN A 1 131 ? -0.758 -1.905 -5.846 1.00 94.56 131 GLN A CA 1
ATOM 1022 C C . GLN A 1 131 ? -2.101 -2.020 -5.133 1.00 94.56 131 GLN A C 1
ATOM 1024 O O . GLN A 1 131 ? -2.989 -1.197 -5.338 1.00 94.56 131 GLN A O 1
ATOM 1029 N N . THR A 1 132 ? -2.242 -3.006 -4.256 1.00 93.06 132 THR A N 1
ATOM 1030 C CA . THR A 1 132 ? -3.407 -3.127 -3.376 1.00 93.06 132 THR A CA 1
ATOM 1031 C C . THR A 1 132 ? -2.984 -3.593 -1.989 1.00 93.06 132 THR A C 1
ATOM 1033 O O . THR A 1 132 ? -1.872 -4.098 -1.811 1.00 93.06 132 THR A O 1
ATOM 1036 N N . TRP A 1 133 ? -3.851 -3.402 -0.999 1.00 93.94 133 TRP A N 1
ATOM 1037 C CA . TRP A 1 133 ? -3.598 -3.826 0.373 1.00 93.94 133 TRP A CA 1
ATOM 1038 C C . TRP A 1 133 ? -4.744 -4.659 0.924 1.00 93.94 133 TRP A C 1
ATOM 1040 O O . TRP A 1 133 ? -5.913 -4.434 0.604 1.00 93.94 133 TRP A O 1
ATOM 1050 N N . ILE A 1 134 ? -4.386 -5.577 1.820 1.00 93.25 134 ILE A N 1
ATOM 1051 C CA . ILE A 1 134 ? -5.342 -6.237 2.706 1.00 93.25 134 ILE A CA 1
ATOM 1052 C C . ILE A 1 134 ? -5.247 -5.563 4.071 1.00 93.25 134 ILE A C 1
ATOM 1054 O O . ILE A 1 134 ? -4.162 -5.470 4.663 1.00 93.25 134 ILE A O 1
ATOM 1058 N N . LEU A 1 135 ? -6.388 -5.055 4.534 1.00 93.94 135 LEU A N 1
ATOM 1059 C CA . LEU A 1 135 ? -6.500 -4.337 5.796 1.00 93.94 135 LEU A CA 1
ATOM 1060 C C . LEU A 1 135 ? -6.923 -5.268 6.927 1.00 93.94 135 LEU A C 1
ATOM 1062 O O . LEU A 1 135 ? -7.679 -6.211 6.716 1.00 93.94 135 LEU A O 1
ATOM 1066 N N . ASP A 1 136 ? -6.486 -4.937 8.131 1.00 94.69 136 ASP A N 1
ATOM 1067 C CA . ASP A 1 136 ? -6.983 -5.484 9.387 1.00 94.69 136 ASP A CA 1
ATOM 1068 C C . ASP A 1 136 ? -8.394 -4.971 9.710 1.00 94.69 136 ASP A C 1
ATOM 1070 O O . ASP A 1 136 ? -8.873 -3.989 9.122 1.00 94.69 136 ASP A O 1
ATOM 1074 N N . GLN A 1 137 ? -9.057 -5.593 10.682 1.00 93.31 137 GLN A N 1
ATOM 1075 C CA . GLN A 1 137 ? -10.341 -5.107 11.187 1.00 93.31 137 GLN A CA 1
ATOM 1076 C C . GLN A 1 137 ? -10.223 -3.682 11.749 1.00 93.31 137 GLN A C 1
ATOM 1078 O O . GLN A 1 137 ? -9.186 -3.331 12.316 1.00 93.31 137 GLN A O 1
ATOM 1083 N N . PRO A 1 138 ? -11.266 -2.841 11.597 1.00 90.75 138 PRO A N 1
ATOM 1084 C CA . PRO A 1 138 ? -11.304 -1.549 12.260 1.00 90.75 138 PRO A CA 1
ATOM 1085 C C . PRO A 1 138 ? -11.153 -1.764 13.761 1.00 90.75 138 PRO A C 1
ATOM 1087 O O . PRO A 1 138 ? -11.763 -2.683 14.321 1.00 90.75 138 PRO A O 1
ATOM 1090 N N . GLN A 1 139 ? -10.366 -0.916 14.418 1.00 84.69 139 GLN A N 1
ATOM 1091 C CA . GLN A 1 139 ? -10.294 -0.947 15.871 1.00 84.69 139 GLN A CA 1
ATOM 1092 C C . GLN A 1 139 ? -11.665 -0.559 16.425 1.00 84.69 139 GLN A C 1
ATOM 1094 O O . GLN A 1 139 ? -12.106 0.582 16.311 1.00 84.69 139 GLN A O 1
ATOM 1099 N N . GLN A 1 140 ? -12.369 -1.525 17.012 1.00 79.62 140 GLN A N 1
ATOM 1100 C CA . GLN A 1 140 ? -13.585 -1.229 17.753 1.00 79.62 140 GLN A CA 1
ATOM 1101 C C . GLN A 1 140 ? -13.161 -0.611 19.082 1.00 79.62 140 GLN A C 1
ATOM 1103 O O . GLN A 1 140 ? -12.667 -1.323 19.958 1.00 79.62 140 GLN A O 1
ATOM 1108 N N . LEU A 1 141 ? -13.335 0.704 19.229 1.00 73.00 141 LEU A N 1
ATOM 1109 C CA . LEU A 1 141 ? -13.216 1.365 20.525 1.00 73.00 141 LEU A CA 1
ATOM 1110 C C . LEU A 1 141 ? -14.257 0.745 21.464 1.00 73.00 141 LEU A C 1
ATOM 1112 O O . LEU A 1 141 ? -15.444 1.063 21.406 1.00 73.00 141 LEU A O 1
ATOM 1116 N N . LYS A 1 142 ? -13.820 -0.188 22.309 1.00 63.31 142 LYS A N 1
ATOM 1117 C CA . LYS A 1 142 ? -14.640 -0.706 23.398 1.00 63.31 142 LYS A CA 1
ATOM 1118 C C . LYS A 1 142 ? -14.516 0.272 24.555 1.00 63.31 142 LYS A C 1
ATOM 1120 O O . LYS A 1 142 ? -13.485 0.334 25.215 1.00 63.31 142 LYS A O 1
ATOM 1125 N N . LEU A 1 143 ? -15.567 1.049 24.789 1.00 66.62 143 LEU A N 1
ATOM 1126 C CA . LEU A 1 143 ? -15.750 1.756 26.053 1.00 66.62 143 LEU A CA 1
ATOM 1127 C C . LEU A 1 143 ? -16.036 0.700 27.128 1.00 66.62 143 LEU A C 1
ATOM 1129 O O . LEU A 1 143 ? -17.175 0.268 27.283 1.00 66.62 143 LEU A O 1
ATOM 1133 N N . GLU A 1 144 ? -14.989 0.214 27.797 1.00 67.38 144 GLU A N 1
ATOM 1134 C CA . GLU A 1 144 ? -15.102 -0.882 28.774 1.00 67.38 144 GLU A CA 1
ATOM 1135 C C . GLU A 1 144 ? -15.847 -0.460 30.046 1.00 67.38 144 GLU A C 1
ATOM 1137 O O . GLU A 1 144 ? -16.614 -1.241 30.605 1.00 67.38 144 GLU A O 1
ATOM 1142 N N . SER A 1 145 ? -15.706 0.795 30.460 1.00 66.69 145 SER A N 1
ATOM 1143 C CA . SER A 1 145 ? -16.595 1.442 31.418 1.00 66.69 145 SER A CA 1
ATOM 1144 C C . SER A 1 145 ? -16.405 2.953 31.332 1.00 66.69 145 SER A C 1
ATOM 1146 O O . SER A 1 145 ? -15.342 3.451 30.960 1.00 66.69 145 SER A O 1
ATOM 1148 N N . LEU A 1 146 ? -17.460 3.696 31.648 1.00 58.59 146 LEU A N 1
ATOM 1149 C CA . LEU A 1 146 ? -17.415 5.147 31.746 1.00 58.59 146 LEU A CA 1
ATOM 1150 C C . LEU A 1 146 ? -17.638 5.485 33.217 1.00 58.59 146 LEU A C 1
ATOM 1152 O O . LEU A 1 146 ? -18.769 5.636 33.676 1.00 58.59 146 LEU A O 1
ATOM 1156 N N . GLU A 1 147 ? -16.551 5.521 33.985 1.00 67.12 147 GLU A N 1
ATOM 1157 C CA . GLU A 1 147 ? -16.580 6.014 35.362 1.00 67.12 147 GLU A CA 1
ATOM 1158 C C . GLU A 1 147 ? -16.650 7.544 35.333 1.00 67.12 147 GLU A C 1
ATOM 1160 O O . GLU A 1 147 ? -15.657 8.259 35.434 1.00 67.12 147 GLU A O 1
ATOM 1165 N N . GLY A 1 148 ? -17.860 8.058 35.129 1.00 63.81 148 GLY A N 1
ATOM 1166 C CA . GLY A 1 148 ? -18.139 9.484 35.114 1.00 63.81 148 GLY A CA 1
ATOM 1167 C C . GLY A 1 148 ? -19.595 9.736 35.468 1.00 63.81 148 GLY A C 1
ATOM 1168 O O . GLY A 1 148 ? -20.498 9.118 34.910 1.00 63.81 148 GLY A O 1
ATOM 1169 N N . GLY A 1 149 ? -19.839 10.648 36.412 1.00 73.88 149 GLY A N 1
ATOM 1170 C CA . GLY A 1 149 ? -21.193 11.120 36.689 1.00 73.88 149 GLY A CA 1
ATOM 1171 C C . GLY A 1 149 ? -21.826 11.711 35.426 1.00 73.88 149 GLY A C 1
ATOM 1172 O O . GLY A 1 149 ? -21.125 12.225 34.559 1.00 73.88 149 GLY A O 1
ATOM 1173 N N . GLN A 1 150 ? -23.155 11.674 35.341 1.00 66.81 150 GLN A N 1
ATOM 1174 C CA . GLN A 1 150 ? -23.952 12.068 34.169 1.00 66.81 150 GLN A CA 1
ATOM 1175 C C . GLN A 1 150 ? -23.531 13.405 33.514 1.00 66.81 150 GLN A C 1
ATOM 1177 O O . GLN A 1 150 ? -23.594 13.535 32.297 1.00 66.81 150 GLN A O 1
ATOM 1182 N N . GLY A 1 151 ? -23.004 14.361 34.290 1.00 67.38 151 GLY A N 1
ATOM 1183 C CA . GLY A 1 151 ? -22.489 15.631 33.763 1.00 67.38 151 GLY A CA 1
ATOM 1184 C C . GLY A 1 151 ? -21.212 15.530 32.910 1.00 67.38 151 GLY A C 1
ATOM 1185 O O . GLY A 1 151 ? -21.033 16.334 32.0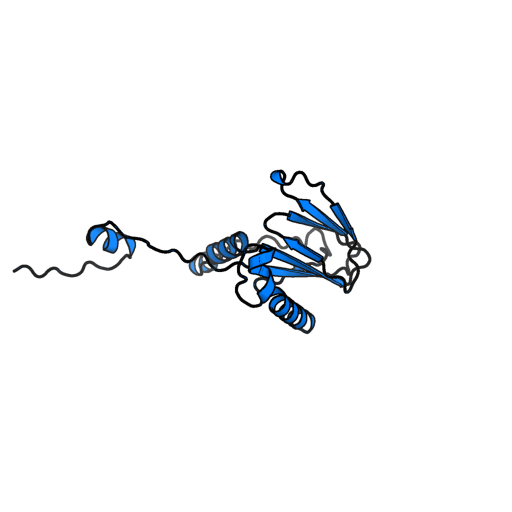02 1.00 67.38 151 GLY A O 1
ATOM 1186 N N . ALA A 1 152 ? -20.336 14.547 33.147 1.00 66.38 152 ALA A N 1
ATOM 1187 C CA . ALA A 1 152 ? -19.146 14.320 32.316 1.00 66.38 152 ALA A CA 1
ATOM 1188 C C . ALA A 1 152 ? -19.513 13.680 30.967 1.00 66.38 152 ALA A C 1
ATOM 1190 O O . ALA A 1 152 ? -18.902 13.987 29.946 1.00 66.38 152 ALA A O 1
ATOM 1191 N N . LEU A 1 153 ? -20.550 12.837 30.962 1.00 66.56 153 LEU A N 1
ATOM 1192 C CA . LEU A 1 153 ? -21.090 12.215 29.755 1.00 66.56 153 LEU A CA 1
ATOM 1193 C C . LEU A 1 153 ? -21.767 13.255 28.845 1.00 66.56 153 LEU A C 1
ATOM 1195 O O . LEU A 1 153 ? -21.536 13.268 27.639 1.00 66.56 153 LEU A O 1
ATOM 1199 N N . GLU A 1 154 ? -22.553 14.166 29.427 1.00 67.94 154 GLU A N 1
ATOM 1200 C CA . GLU A 1 154 ? -23.206 15.264 28.698 1.00 67.94 154 GLU A CA 1
ATOM 1201 C C . GLU A 1 154 ? -22.183 16.227 28.066 1.00 67.94 154 GLU A C 1
ATOM 1203 O O . GLU A 1 154 ? -22.363 16.649 26.923 1.00 67.94 154 GLU A O 1
ATOM 1208 N N . ALA A 1 155 ? -21.068 16.502 28.756 1.00 65.81 155 ALA A N 1
ATOM 1209 C CA . ALA A 1 155 ? -19.983 17.335 28.234 1.00 65.81 155 ALA A CA 1
ATOM 1210 C C . ALA A 1 155 ? -19.211 16.685 27.070 1.00 65.81 155 ALA A C 1
ATOM 1212 O O . ALA A 1 155 ? -18.736 17.395 26.187 1.00 65.81 155 ALA A O 1
ATOM 1213 N N . LEU A 1 156 ? -19.094 15.352 27.053 1.00 65.81 156 LEU A N 1
ATOM 1214 C CA . LEU A 1 156 ? -18.368 14.616 26.012 1.00 65.81 156 LEU A CA 1
ATOM 1215 C C . LEU A 1 156 ? -19.196 14.436 24.727 1.00 65.81 156 LEU A C 1
ATOM 1217 O O . LEU A 1 156 ? -18.642 14.429 23.633 1.00 65.81 156 LEU A O 1
ATOM 1221 N N . ILE A 1 157 ? -20.518 14.279 24.858 1.00 71.75 157 ILE A N 1
ATOM 1222 C CA . ILE A 1 157 ? -21.430 13.967 23.740 1.00 71.75 157 ILE A CA 1
ATOM 1223 C C . ILE A 1 157 ? -22.024 15.245 23.109 1.00 71.75 157 ILE A C 1
ATOM 1225 O O . ILE A 1 157 ? -22.626 15.192 22.039 1.00 71.75 157 ILE A O 1
ATOM 1229 N N . GLY A 1 158 ? -21.843 16.414 23.734 1.00 62.34 158 GLY A N 1
ATOM 1230 C CA . GLY A 1 158 ? -22.315 17.696 23.192 1.00 62.34 158 GLY A CA 1
ATOM 1231 C C . GLY A 1 158 ? -23.843 17.853 23.193 1.00 62.34 158 GLY A C 1
ATOM 1232 O O . GLY A 1 158 ? -24.383 18.670 22.449 1.00 62.34 158 GLY A O 1
ATOM 1233 N N . GLY A 1 159 ? -24.555 17.068 24.007 1.00 57.41 159 GLY A N 1
ATOM 1234 C CA . GLY A 1 159 ? -26.013 17.126 24.123 1.00 57.41 159 GLY A CA 1
ATOM 1235 C C . GLY A 1 159 ? -26.484 18.298 24.988 1.00 57.41 159 GLY A C 1
ATOM 1236 O O . GLY A 1 159 ? -25.895 18.589 26.027 1.00 57.41 159 GLY A O 1
ATOM 1237 N N . ALA A 1 160 ? -27.568 18.966 24.579 1.00 56.16 160 ALA A N 1
ATOM 1238 C CA . ALA A 1 160 ? -28.200 20.013 25.379 1.00 56.16 160 ALA A CA 1
ATOM 1239 C C . ALA A 1 160 ? -28.659 19.463 26.750 1.00 56.16 160 ALA A C 1
ATOM 1241 O O . ALA A 1 160 ? -29.181 18.345 26.806 1.00 56.16 160 ALA A O 1
ATOM 1242 N N . PRO A 1 161 ? -28.503 20.226 27.850 1.00 60.66 161 PRO A N 1
ATOM 1243 C CA . PRO A 1 161 ? -28.828 19.747 29.190 1.00 60.66 161 PRO A CA 1
ATOM 1244 C C . PRO A 1 161 ? -30.317 19.397 29.314 1.00 60.66 161 PRO A C 1
ATOM 1246 O O . PRO A 1 161 ? -31.189 20.206 28.985 1.00 60.66 161 PRO A O 1
ATOM 1249 N N . ILE A 1 162 ? -30.611 18.195 29.820 1.00 61.94 162 ILE A N 1
ATOM 1250 C CA . ILE A 1 162 ? -31.983 17.738 30.069 1.00 61.94 162 ILE A CA 1
ATOM 1251 C C . ILE A 1 162 ? -32.555 18.536 31.257 1.00 61.94 162 ILE A C 1
ATOM 1253 O O . ILE A 1 162 ? -31.935 18.557 32.327 1.00 61.94 162 ILE A O 1
ATOM 1257 N N . PRO A 1 163 ? -33.727 19.192 31.125 1.00 67.81 163 PRO A N 1
ATOM 1258 C CA . PRO A 1 163 ? -34.322 19.952 32.218 1.00 67.81 163 PRO A CA 1
ATOM 1259 C C . PRO A 1 163 ? -34.617 19.043 33.416 1.00 67.81 163 PRO A C 1
ATOM 1261 O O . PRO A 1 163 ? -35.381 18.084 33.310 1.00 67.81 163 PRO A O 1
ATOM 1264 N N . ARG A 1 164 ? -34.031 19.352 34.577 1.00 73.00 164 ARG A N 1
ATOM 1265 C CA . ARG A 1 164 ? -34.369 18.671 35.832 1.00 73.00 164 ARG A CA 1
ATOM 1266 C C . ARG A 1 164 ? -35.668 19.254 36.384 1.00 73.00 164 ARG A C 1
ATOM 1268 O O . ARG A 1 164 ? -35.717 20.446 36.691 1.00 73.00 164 ARG A O 1
ATOM 1275 N N . HIS A 1 165 ? -36.696 18.420 36.533 1.00 54.69 165 HIS A N 1
ATOM 1276 C CA . HIS A 1 165 ? -37.868 18.774 37.329 1.00 54.69 165 HIS A CA 1
ATOM 1277 C C . HIS A 1 165 ? -37.437 18.929 38.792 1.00 54.69 165 HIS A C 1
ATOM 1279 O O . HIS A 1 165 ? -36.808 18.037 39.358 1.00 54.69 165 HIS A O 1
ATOM 1285 N N . LYS A 1 166 ? -37.702 20.104 39.369 1.00 58.53 166 LYS A N 1
ATOM 1286 C CA . LYS A 1 166 ? -37.600 20.325 40.811 1.00 58.53 166 LYS A CA 1
ATOM 1287 C C . LYS A 1 166 ? -38.916 19.868 41.428 1.00 58.53 166 LYS A C 1
ATOM 1289 O O . LYS A 1 166 ? -39.945 20.462 41.105 1.00 58.53 166 LYS A O 1
ATOM 1294 N N . ASP A 1 167 ? -38.844 18.835 42.257 1.00 62.06 167 ASP A N 1
ATOM 1295 C CA . ASP A 1 167 ? -39.886 18.498 43.230 1.00 62.06 167 ASP A CA 1
ATOM 1296 C C . ASP A 1 167 ? -39.846 19.472 44.419 1.00 62.06 167 ASP A C 1
ATOM 1298 O O . ASP A 1 167 ? -38.731 19.943 44.767 1.00 62.06 167 ASP A O 1
#

Radius of gyration: 22.2 Å; chains: 1; bounding box: 59×41×63 Å

Secondary structure (DSSP, 8-state):
-HHHHHHHHHHHHHGGGHHHHHSS-B-SS-EEEEEE---SSGGG-----PPPHHHHHTTHHHHHHHHHHHEEEEEEEEEE-SSEEEEEEE-GGGTPPPEEEEE-TT--EEEETTTEEEEEE-SSTT-EEEEEEEEBPP-----------HHHHHHHHTPPPPPPP--

Foldseek 3Di:
DVVLVVLLVVLVVCQVVCCVPQVFHFDDSFDDKDKDADDPDPVPPVPPPPDDPVCVVVVVVVVVVQCVVFFFKKKKAKQQAPFKKKWKAFPPVVVDDIDIDTDDHPDIDMDTCVGIPMDIGGPDNPIMMMMTTTTGDGPDPPCVDDPDDPVVVCVVVVDDDDDDDDD